Protein AF-A0A2D7TTB9-F1 (afdb_monomer)

Radius of gyration: 12.51 Å; Cα contacts (8 Å, |Δi|>4): 54; chains: 1; bounding box: 26×20×34 Å

Structure (mmCIF, N/CA/C/O backbone):
data_AF-A0A2D7TTB9-F1
#
_entry.id   AF-A0A2D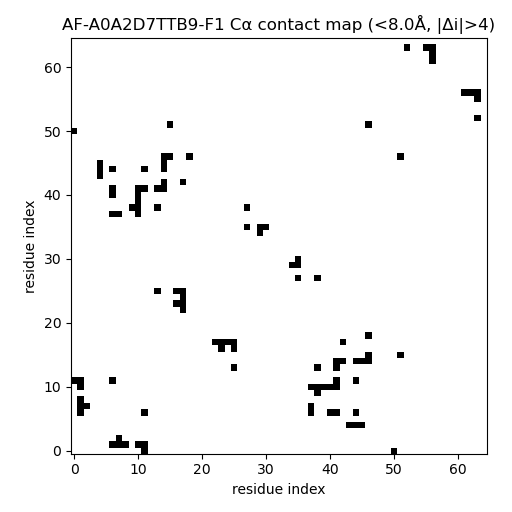7TTB9-F1
#
loop_
_atom_site.group_PDB
_atom_site.id
_atom_site.type_symbol
_atom_site.label_atom_id
_atom_site.label_alt_id
_atom_site.label_comp_id
_atom_site.label_asym_id
_atom_site.label_entity_id
_atom_site.label_seq_id
_atom_site.pdbx_PDB_ins_code
_atom_site.Cartn_x
_atom_site.Cartn_y
_atom_site.Cartn_z
_atom_site.occupancy
_atom_site.B_iso_or_equiv
_atom_site.auth_seq_id
_atom_site.auth_comp_id
_atom_site.auth_asym_id
_atom_site.auth_atom_id
_atom_site.pdbx_PDB_model_num
ATOM 1 N N . MET A 1 1 ? -7.883 -0.422 -9.716 1.00 84.75 1 MET A N 1
ATOM 2 C CA . MET A 1 1 ? -7.027 -1.033 -8.677 1.00 84.75 1 MET A CA 1
ATOM 3 C C . MET A 1 1 ? -7.652 -0.919 -7.285 1.00 84.75 1 MET A C 1
ATOM 5 O O . MET A 1 1 ? -8.030 -1.949 -6.765 1.00 84.75 1 MET A O 1
ATOM 9 N N . ALA A 1 2 ? -7.902 0.275 -6.728 1.00 82.38 2 ALA A N 1
ATOM 10 C CA . ALA A 1 2 ? -8.517 0.431 -5.391 1.00 82.38 2 ALA A CA 1
ATOM 11 C C . ALA A 1 2 ? -9.832 -0.363 -5.183 1.00 82.38 2 ALA A C 1
ATOM 13 O O . ALA A 1 2 ? -9.954 -1.112 -4.222 1.00 82.38 2 ALA A O 1
ATOM 14 N N . ALA A 1 3 ? -10.763 -0.303 -6.145 1.00 84.44 3 ALA A N 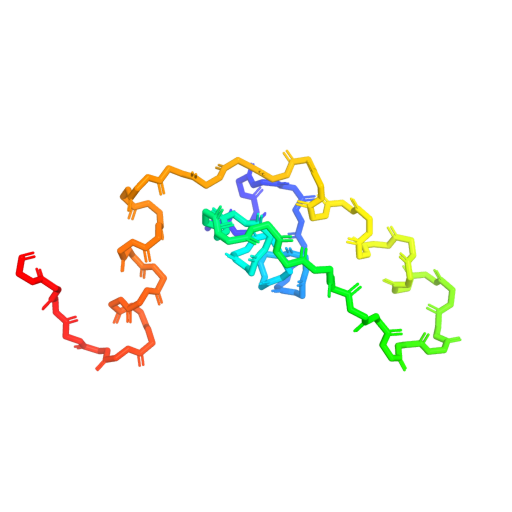1
ATOM 15 C CA . ALA A 1 3 ? -12.011 -1.075 -6.087 1.00 84.44 3 ALA A CA 1
ATOM 16 C C . ALA A 1 3 ? -11.804 -2.604 -6.102 1.00 84.44 3 ALA A C 1
ATOM 18 O O . ALA A 1 3 ? -12.576 -3.325 -5.486 1.00 84.44 3 ALA A O 1
ATOM 19 N N . ARG A 1 4 ? -10.754 -3.101 -6.777 1.00 89.38 4 ARG A N 1
ATOM 20 C CA . ARG A 1 4 ? -10.401 -4.535 -6.799 1.00 89.38 4 ARG A CA 1
ATOM 21 C C . ARG A 1 4 ? -9.966 -5.009 -5.412 1.00 89.38 4 ARG A C 1
ATOM 23 O O . ARG A 1 4 ? -10.288 -6.116 -5.010 1.00 89.38 4 ARG A O 1
ATOM 30 N N . GLU A 1 5 ? -9.246 -4.149 -4.703 1.00 87.94 5 GLU A N 1
ATOM 31 C CA . GLU A 1 5 ? -8.667 -4.420 -3.387 1.00 87.94 5 GLU A CA 1
ATOM 32 C C . GLU A 1 5 ? -9.611 -4.023 -2.237 1.00 87.94 5 GLU A C 1
ATOM 34 O O . GLU A 1 5 ? -9.194 -4.020 -1.085 1.00 87.94 5 GLU A O 1
ATOM 39 N N . ASN A 1 6 ? -10.871 -3.670 -2.537 1.00 87.50 6 ASN A N 1
ATOM 40 C CA . ASN A 1 6 ? -11.868 -3.198 -1.567 1.00 87.50 6 ASN A CA 1
ATOM 41 C C . ASN A 1 6 ? -11.341 -2.091 -0.634 1.00 87.50 6 ASN A C 1
ATOM 43 O O . ASN A 1 6 ? -11.650 -2.067 0.553 1.00 87.50 6 ASN A O 1
ATOM 47 N N . THR A 1 7 ? -10.542 -1.169 -1.173 1.00 89.69 7 THR A N 1
ATOM 48 C CA . THR A 1 7 ? -9.931 -0.075 -0.408 1.00 89.69 7 THR A CA 1
ATOM 49 C C . THR A 1 7 ? -10.135 1.271 -1.102 1.00 89.69 7 THR A C 1
ATOM 51 O O . THR A 1 7 ? -10.586 1.343 -2.251 1.00 89.69 7 THR A O 1
ATOM 54 N N . ASP A 1 8 ? -9.807 2.360 -0.410 1.00 90.06 8 ASP A N 1
ATOM 55 C CA . ASP A 1 8 ? -9.827 3.708 -0.966 1.00 90.06 8 ASP A CA 1
ATOM 56 C C . ASP A 1 8 ? -8.457 4.100 -1.562 1.00 90.06 8 ASP A C 1
ATOM 58 O O . ASP A 1 8 ? -7.497 3.326 -1.608 1.00 90.06 8 ASP A O 1
ATOM 62 N N . ARG A 1 9 ? -8.346 5.325 -2.090 1.00 90.62 9 ARG A N 1
ATOM 63 C CA . ARG A 1 9 ? -7.082 5.795 -2.686 1.00 90.62 9 ARG A CA 1
ATOM 64 C C . ARG A 1 9 ? -5.961 5.913 -1.651 1.00 90.62 9 ARG A C 1
ATOM 66 O O . ARG A 1 9 ? -4.802 5.710 -2.006 1.00 90.62 9 ARG A O 1
ATOM 73 N N . ALA A 1 10 ? -6.295 6.260 -0.408 1.00 91.75 10 ALA A N 1
ATOM 74 C CA . ALA A 1 10 ? -5.317 6.408 0.662 1.00 91.75 10 ALA A CA 1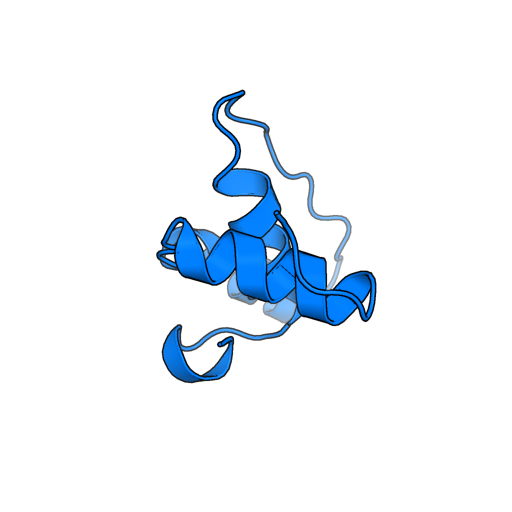
ATOM 75 C C . ALA A 1 10 ? -4.773 5.041 1.099 1.00 91.75 10 ALA A C 1
ATOM 77 O O . ALA A 1 10 ? -3.561 4.878 1.213 1.00 91.75 10 ALA A O 1
ATOM 78 N N . GLY A 1 11 ? -5.647 4.046 1.248 1.00 93.69 11 GLY A N 1
ATOM 79 C CA . GLY A 1 11 ? -5.292 2.663 1.534 1.00 93.69 11 GLY A CA 1
ATOM 80 C C . GLY A 1 11 ? -4.440 2.047 0.430 1.00 93.69 11 GLY A C 1
ATOM 81 O O . GLY A 1 11 ? -3.424 1.422 0.725 1.00 93.69 11 GLY A O 1
ATOM 82 N N . LEU A 1 12 ? -4.750 2.317 -0.845 1.00 93.88 12 LEU A N 1
ATOM 83 C CA . LEU A 1 12 ? -3.904 1.873 -1.958 1.00 93.88 12 LEU A CA 1
ATOM 84 C C . LEU A 1 12 ? -2.506 2.520 -1.928 1.00 93.88 12 LEU A C 1
ATOM 86 O O . LEU A 1 12 ? -1.509 1.847 -2.184 1.00 93.88 12 LEU A O 1
ATOM 90 N N . ALA A 1 13 ? -2.413 3.812 -1.597 1.00 93.00 13 ALA A N 1
ATOM 91 C CA . ALA A 1 13 ? -1.129 4.506 -1.477 1.00 93.00 13 ALA A CA 1
ATOM 92 C C . ALA A 1 13 ? -0.296 3.980 -0.295 1.00 93.00 13 ALA A C 1
ATOM 94 O O . ALA A 1 13 ? 0.911 3.776 -0.427 1.00 93.00 13 ALA A O 1
ATOM 95 N N . LEU A 1 14 ? -0.938 3.712 0.843 1.00 95.38 14 LEU A N 1
ATOM 96 C CA . LEU A 1 14 ? -0.299 3.072 1.992 1.00 95.38 14 LEU A CA 1
ATOM 97 C C . LEU A 1 14 ? 0.198 1.667 1.636 1.00 95.38 14 LEU A C 1
ATOM 99 O O . LEU A 1 14 ? 1.346 1.343 1.923 1.00 95.38 14 LEU A O 1
ATOM 103 N N . ALA A 1 15 ? -0.618 0.865 0.951 1.00 95.06 15 ALA A N 1
ATOM 104 C CA . ALA A 1 15 ? -0.239 -0.472 0.507 1.00 95.06 15 ALA A CA 1
ATOM 105 C C . ALA A 1 15 ? 0.974 -0.453 -0.434 1.00 95.06 15 ALA A C 1
ATOM 107 O O . ALA A 1 15 ? 1.869 -1.283 -0.300 1.00 95.06 15 ALA A O 1
ATOM 108 N N . PHE A 1 16 ? 1.047 0.527 -1.340 1.00 95.06 16 PHE A N 1
ATOM 109 C CA . PHE A 1 16 ? 2.208 0.729 -2.209 1.00 95.06 16 PHE A CA 1
ATOM 110 C C . PHE A 1 16 ? 3.497 0.967 -1.409 1.00 95.06 16 PHE A C 1
ATOM 112 O O . PHE A 1 16 ? 4.516 0.336 -1.686 1.00 95.06 16 PHE A O 1
ATOM 119 N N . VAL A 1 17 ? 3.451 1.827 -0.385 1.00 95.06 17 VAL A N 1
ATOM 120 C CA . VAL A 1 17 ? 4.603 2.076 0.501 1.00 95.06 17 VAL A CA 1
ATOM 121 C C . VAL A 1 17 ? 4.973 0.814 1.285 1.00 95.06 17 VAL A C 1
ATOM 123 O O . VAL A 1 17 ? 6.146 0.452 1.358 1.00 95.06 17 VAL A O 1
ATOM 126 N N . LEU A 1 18 ? 3.983 0.124 1.853 1.00 95.00 18 LEU A N 1
ATOM 127 C CA . LEU A 1 18 ? 4.194 -1.064 2.685 1.00 95.00 18 LEU A CA 1
ATOM 128 C C . LEU A 1 18 ? 4.670 -2.288 1.890 1.00 95.00 18 LEU A C 1
ATOM 130 O O . LEU A 1 18 ? 5.340 -3.151 2.453 1.00 95.00 18 LEU A O 1
ATOM 134 N N . ALA A 1 19 ? 4.394 -2.347 0.585 1.00 94.31 19 ALA A N 1
ATOM 135 C CA . ALA A 1 19 ? 4.910 -3.381 -0.311 1.00 94.31 19 ALA A CA 1
ATOM 136 C C . ALA A 1 19 ? 6.427 -3.263 -0.567 1.00 94.31 19 ALA A C 1
ATOM 138 O O . ALA A 1 19 ? 7.026 -4.160 -1.165 1.00 94.31 19 ALA A O 1
ATOM 139 N N . HIS A 1 20 ? 7.070 -2.173 -0.133 1.00 93.50 20 HIS A N 1
ATOM 140 C CA . HIS A 1 20 ? 8.485 -1.945 -0.390 1.00 93.50 20 HIS A CA 1
ATOM 141 C C . HIS A 1 20 ? 9.386 -2.956 0.360 1.00 93.50 20 HIS A C 1
ATOM 143 O O . HIS A 1 20 ? 9.249 -3.119 1.577 1.00 93.50 20 HIS A O 1
A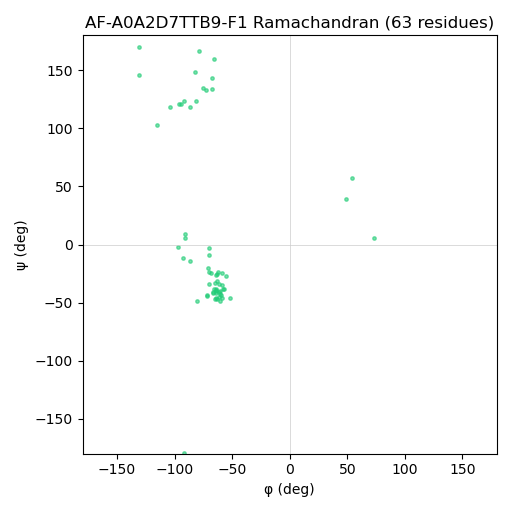TOM 149 N N . PRO A 1 21 ? 10.393 -3.568 -0.301 1.00 93.00 21 PRO A N 1
ATOM 150 C CA . PRO A 1 21 ? 11.268 -4.578 0.311 1.00 93.00 21 PRO A CA 1
ATOM 151 C C . PRO A 1 21 ? 12.039 -4.113 1.552 1.00 93.00 21 PRO A C 1
ATOM 153 O O . PRO A 1 21 ? 12.405 -4.932 2.388 1.00 93.00 21 PRO A O 1
ATOM 156 N N . ALA A 1 22 ? 12.272 -2.805 1.697 1.00 96.94 22 ALA A N 1
ATOM 157 C CA . ALA A 1 22 ? 12.915 -2.227 2.884 1.00 96.94 22 ALA A CA 1
ATOM 158 C C . ALA A 1 22 ? 12.043 -2.262 4.155 1.00 96.94 22 ALA A C 1
ATOM 160 O O . ALA A 1 22 ? 12.517 -1.860 5.213 1.00 96.94 22 ALA A O 1
ATOM 161 N N . ARG A 1 23 ? 10.791 -2.738 4.064 1.00 91.94 23 ARG A N 1
ATOM 162 C CA . ARG A 1 23 ? 9.853 -2.898 5.190 1.00 91.94 23 ARG A CA 1
ATOM 163 C C . ARG A 1 23 ? 9.661 -1.602 6.000 1.00 91.94 23 ARG A C 1
ATOM 165 O O . ARG A 1 23 ? 9.925 -1.590 7.203 1.00 91.94 23 ARG A O 1
ATOM 172 N N . PRO A 1 24 ? 9.232 -0.501 5.357 1.00 95.75 24 PRO A N 1
ATOM 173 C CA . PRO A 1 24 ? 9.008 0.762 6.050 1.00 95.75 24 PRO A CA 1
ATOM 174 C C . PRO A 1 24 ? 7.848 0.666 7.051 1.00 95.75 24 PRO A C 1
ATOM 176 O O . PRO A 1 24 ? 6.958 -0.174 6.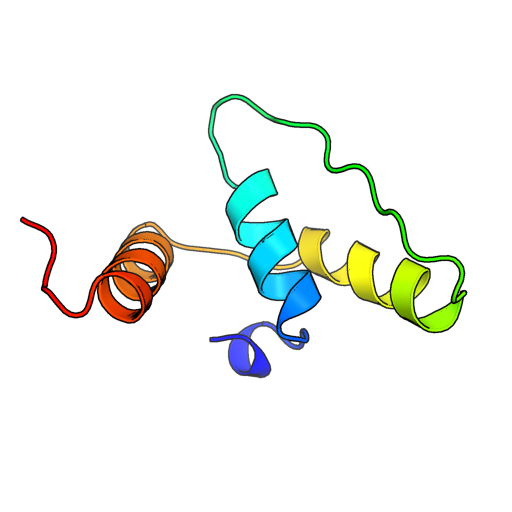925 1.00 95.75 24 PRO A O 1
ATOM 179 N N . VAL A 1 25 ? 7.828 1.590 8.013 1.00 94.62 25 VAL A N 1
ATOM 180 C CA . VAL A 1 25 ? 6.693 1.804 8.920 1.00 94.62 25 VAL A CA 1
ATOM 181 C C . VAL A 1 25 ? 5.948 3.058 8.470 1.00 94.62 25 VAL A C 1
ATOM 183 O O . VAL A 1 25 ? 6.520 4.147 8.449 1.00 94.62 25 VAL A O 1
ATOM 186 N N . ALA A 1 26 ? 4.676 2.912 8.095 1.00 93.06 26 ALA A N 1
ATOM 187 C CA . ALA A 1 26 ? 3.843 4.039 7.688 1.00 93.06 26 ALA A CA 1
ATOM 188 C C . ALA A 1 26 ? 3.270 4.767 8.916 1.00 93.06 26 ALA A C 1
ATOM 190 O O . ALA A 1 26 ? 2.581 4.165 9.738 1.00 93.06 26 ALA A O 1
ATOM 191 N N . LEU A 1 27 ? 3.532 6.071 9.023 1.00 93.31 27 LEU A N 1
ATOM 192 C CA . LEU A 1 27 ? 2.969 6.933 10.064 1.00 93.31 27 LEU A CA 1
ATOM 193 C C . LEU A 1 27 ? 1.729 7.653 9.523 1.00 93.31 27 LEU A C 1
ATOM 195 O O . LEU A 1 27 ? 1.810 8.389 8.540 1.00 93.31 27 LEU A O 1
ATOM 199 N N . ILE A 1 28 ? 0.578 7.447 10.164 1.00 92.69 28 ILE A N 1
ATOM 200 C CA . ILE A 1 28 ? -0.695 8.046 9.746 1.00 92.69 28 ILE A CA 1
ATOM 201 C C . ILE A 1 28 ? -0.920 9.347 10.523 1.00 92.69 28 ILE A C 1
ATOM 203 O O . ILE A 1 28 ? -1.012 9.333 11.746 1.00 92.69 28 ILE A O 1
ATOM 207 N N . GLY A 1 29 ? -1.056 10.469 9.811 1.00 93.12 29 GLY A N 1
ATOM 208 C CA . GLY A 1 29 ? -1.305 11.795 10.403 1.00 93.12 29 GLY A CA 1
ATOM 209 C C . GLY A 1 29 ? -2.784 12.176 10.565 1.00 93.12 29 GLY A C 1
ATOM 210 O O . GLY A 1 29 ? -3.092 13.317 10.894 1.00 93.12 29 GLY A O 1
ATOM 211 N N . SER A 1 30 ? -3.718 11.264 10.282 1.00 93.50 30 SER A N 1
ATOM 212 C CA . SER A 1 30 ? -5.157 11.541 10.376 1.00 93.50 30 SER A CA 1
ATOM 213 C C . SER A 1 30 ? -5.632 11.572 11.827 1.00 93.50 30 SER A C 1
ATOM 215 O O . SER A 1 30 ? -5.368 10.643 12.581 1.00 93.50 30 SER A O 1
ATOM 217 N N . GLN A 1 31 ? -6.433 12.580 12.179 1.00 95.06 31 GLN A N 1
ATOM 218 C CA . GLN A 1 31 ? -7.138 12.654 13.467 1.00 95.06 31 GLN A CA 1
ATOM 219 C C . GLN A 1 31 ? -8.594 12.167 13.392 1.00 95.06 31 GLN A C 1
ATOM 221 O O . GLN A 1 31 ? -9.302 12.154 14.394 1.00 95.06 31 GLN A O 1
ATOM 226 N N . THR A 1 32 ? -9.075 11.778 12.209 1.00 95.38 32 THR A N 1
ATOM 227 C CA . THR A 1 32 ? -10.430 11.242 12.036 1.00 95.38 32 THR A CA 1
ATOM 228 C C . THR A 1 32 ? -10.433 9.731 12.301 1.00 95.38 32 THR A C 1
ATOM 230 O O . THR A 1 32 ? -9.806 9.007 11.521 1.00 95.38 32 THR A O 1
ATOM 233 N N . PRO A 1 33 ? -11.174 9.218 13.306 1.00 94.31 33 PRO A N 1
ATOM 234 C CA . PRO A 1 33 ? -11.160 7.792 13.659 1.00 94.31 33 PRO A CA 1
ATOM 235 C C . PRO A 1 33 ? -11.565 6.859 12.510 1.00 94.31 33 PRO A C 1
ATOM 237 O O . PRO A 1 33 ? -10.953 5.811 12.304 1.00 94.31 33 PRO A O 1
ATOM 240 N N . ALA A 1 34 ? -12.551 7.271 11.706 1.00 92.56 34 ALA A N 1
ATOM 241 C CA . ALA A 1 34 ? -12.980 6.514 10.531 1.00 92.56 34 ALA A CA 1
ATOM 242 C C . ALA A 1 34 ? -11.835 6.330 9.516 1.00 92.56 34 ALA A C 1
ATOM 244 O O . ALA A 1 34 ? -11.608 5.222 9.041 1.00 92.56 34 ALA A O 1
ATOM 245 N N . ARG A 1 35 ? -11.050 7.385 9.256 1.00 90.75 35 ARG A N 1
ATOM 246 C CA . ARG A 1 35 ? -9.895 7.324 8.344 1.00 90.75 35 ARG A CA 1
ATOM 247 C C . ARG A 1 35 ? -8.737 6.510 8.912 1.00 90.75 35 ARG A C 1
ATOM 249 O O . ARG A 1 35 ? -8.033 5.859 8.153 1.00 90.75 35 ARG A O 1
ATOM 256 N N . MET A 1 36 ? -8.529 6.539 10.230 1.00 91.62 36 MET A N 1
ATOM 257 C CA . MET A 1 36 ? -7.526 5.682 10.875 1.00 91.62 36 MET A CA 1
ATOM 258 C C . MET A 1 36 ? -7.883 4.203 10.713 1.00 91.62 36 MET A C 1
ATOM 260 O O . MET A 1 36 ? -7.012 3.398 10.403 1.00 91.62 36 MET A O 1
ATOM 264 N N . SER A 1 37 ? -9.167 3.866 10.873 1.00 90.31 37 SER A N 1
ATOM 265 C CA . SER A 1 37 ? -9.659 2.497 10.689 1.00 90.31 37 SER A CA 1
A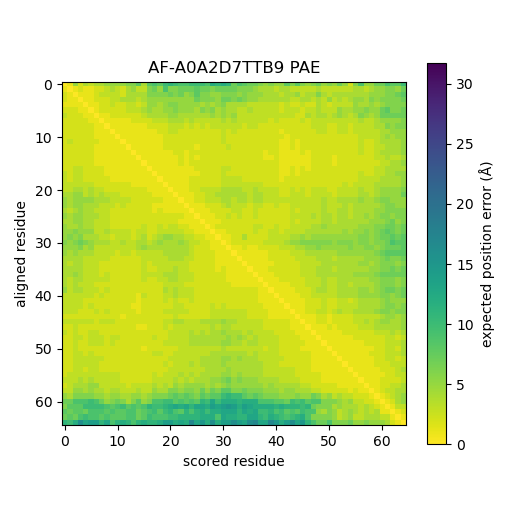TOM 266 C C . SER A 1 37 ? -9.507 2.049 9.233 1.00 90.31 37 SER A C 1
ATOM 268 O O . SER A 1 37 ? -8.942 0.995 8.981 1.00 90.31 37 SER A O 1
ATOM 270 N N . GLN A 1 38 ? -9.904 2.894 8.275 1.00 89.75 38 GLN A N 1
ATOM 271 C CA . GLN A 1 38 ? -9.743 2.623 6.839 1.00 89.75 38 GLN A CA 1
ATOM 272 C C . GLN A 1 38 ? -8.277 2.457 6.419 1.00 89.75 38 GLN A C 1
ATOM 274 O O . GLN A 1 38 ? -7.959 1.650 5.553 1.00 89.75 38 GLN A O 1
ATOM 279 N N . ALA A 1 39 ? -7.348 3.187 7.041 1.00 91.81 39 ALA A N 1
ATOM 280 C CA . ALA A 1 39 ? -5.927 3.048 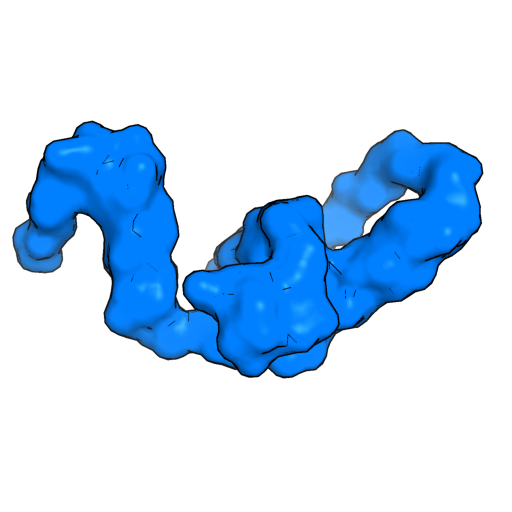6.739 1.00 91.81 39 ALA A CA 1
ATOM 281 C C . ALA A 1 39 ? -5.378 1.647 7.073 1.00 91.81 39 ALA A C 1
ATOM 283 O O . ALA A 1 39 ? -4.414 1.213 6.444 1.00 91.81 39 ALA A O 1
ATOM 284 N N . ALA A 1 40 ? -5.996 0.924 8.016 1.00 89.75 40 ALA A N 1
ATOM 285 C CA . ALA A 1 40 ? -5.628 -0.456 8.322 1.00 89.75 40 ALA A CA 1
ATOM 286 C C . ALA A 1 40 ? -5.974 -1.427 7.179 1.00 89.75 40 ALA A C 1
ATOM 288 O O . ALA A 1 40 ? -5.295 -2.443 7.029 1.00 89.75 40 ALA A O 1
ATOM 289 N N . ASP A 1 41 ? -6.948 -1.095 6.322 1.00 90.12 41 ASP A N 1
ATOM 290 C CA . ASP A 1 41 ? -7.322 -1.926 5.170 1.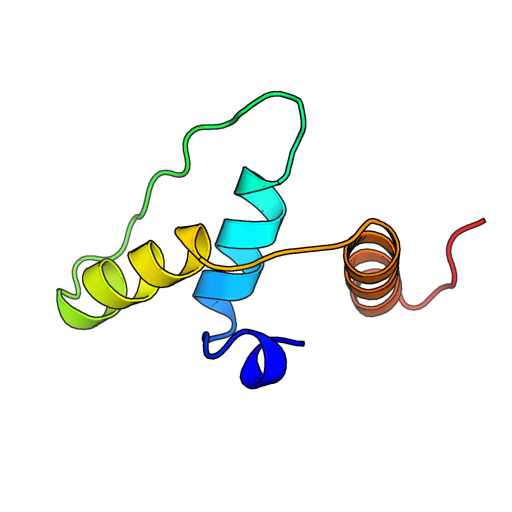00 90.12 41 ASP A CA 1
ATOM 291 C C . ASP A 1 41 ? -6.168 -2.072 4.169 1.00 90.12 41 ASP A C 1
ATOM 293 O O . ASP A 1 41 ? -6.082 -3.080 3.467 1.00 90.12 41 ASP A O 1
ATOM 297 N N . ALA A 1 42 ? -5.223 -1.123 4.162 1.00 93.56 42 ALA A N 1
ATOM 298 C CA . ALA A 1 42 ? -3.997 -1.189 3.370 1.00 93.56 42 ALA A CA 1
ATOM 299 C C . ALA A 1 42 ? -3.174 -2.463 3.631 1.00 93.56 42 ALA A C 1
ATOM 301 O O . ALA A 1 42 ? -2.456 -2.921 2.745 1.00 93.56 42 ALA A O 1
ATOM 302 N N . LEU A 1 43 ? -3.284 -3.053 4.828 1.00 92.25 43 LEU A N 1
ATOM 303 C CA . LEU A 1 43 ? -2.585 -4.288 5.198 1.00 92.25 43 LEU A CA 1
ATOM 304 C C . LEU A 1 43 ? -3.137 -5.528 4.481 1.00 92.25 43 LEU A C 1
ATOM 306 O O . LEU A 1 43 ? -2.446 -6.541 4.394 1.00 92.25 43 LEU A O 1
ATOM 310 N N . ASN A 1 44 ? -4.366 -5.453 3.968 1.00 93.25 44 ASN A N 1
ATOM 311 C CA . ASN A 1 44 ? -5.023 -6.551 3.258 1.00 93.25 44 ASN A CA 1
ATOM 312 C C . ASN A 1 44 ? -4.804 -6.492 1.739 1.00 93.25 44 ASN A C 1
ATOM 314 O O . ASN A 1 44 ? -5.102 -7.460 1.036 1.00 93.25 44 ASN A O 1
ATOM 318 N N . VAL A 1 45 ? -4.278 -5.374 1.236 1.00 94.44 45 VAL A N 1
ATOM 319 C CA . VAL A 1 45 ? -4.056 -5.131 -0.190 1.00 94.44 45 VAL A CA 1
ATOM 320 C C . VAL A 1 45 ? -2.884 -5.966 -0.696 1.00 94.44 45 VAL A C 1
ATOM 322 O O . VAL A 1 45 ? -1.804 -5.979 -0.102 1.00 94.44 45 VAL A O 1
ATOM 325 N N . ARG A 1 46 ? -3.063 -6.631 -1.841 1.00 91.50 46 ARG A N 1
ATOM 326 C CA . ARG A 1 46 ? -2.007 -7.427 -2.483 1.00 91.50 46 ARG A CA 1
ATOM 327 C C . ARG A 1 46 ? -1.632 -6.821 -3.826 1.00 91.50 46 ARG A C 1
ATOM 329 O O . ARG A 1 46 ? -2.322 -7.004 -4.823 1.00 91.50 46 ARG A O 1
ATOM 336 N N . LEU A 1 47 ? -0.493 -6.133 -3.856 1.00 92.88 47 LEU A N 1
ATOM 337 C CA . LEU A 1 47 ? 0.063 -5.578 -5.087 1.00 92.88 47 LEU A CA 1
ATOM 338 C C . LEU A 1 47 ? 1.034 -6.568 -5.725 1.00 92.88 47 LEU A C 1
ATOM 340 O O . LEU A 1 47 ? 2.016 -6.994 -5.117 1.00 92.88 47 LEU A O 1
ATOM 344 N N . THR A 1 48 ? 0.761 -6.924 -6.975 1.00 92.94 48 THR A N 1
ATOM 345 C CA . THR A 1 48 ? 1.710 -7.648 -7.821 1.00 92.94 48 THR A CA 1
ATOM 346 C C . THR A 1 48 ? 2.758 -6.691 -8.384 1.00 92.94 48 THR A C 1
ATOM 348 O O . THR A 1 48 ? 2.579 -5.474 -8.397 1.00 92.94 48 THR A O 1
ATOM 351 N N . ARG A 1 49 ? 3.849 -7.229 -8.938 1.00 91.06 49 ARG A N 1
ATOM 352 C CA . ARG A 1 49 ? 4.844 -6.407 -9.642 1.00 91.06 49 ARG A CA 1
ATOM 353 C C . ARG A 1 49 ? 4.221 -5.608 -10.798 1.00 91.06 49 ARG A C 1
ATOM 355 O O . ARG A 1 49 ? 4.575 -4.451 -10.986 1.00 91.06 49 ARG A O 1
ATOM 362 N N . ALA A 1 50 ? 3.278 -6.203 -11.530 1.00 93.00 50 ALA A N 1
ATOM 363 C CA . ALA A 1 50 ? 2.549 -5.520 -12.598 1.00 93.00 50 ALA A CA 1
ATOM 364 C C . ALA A 1 50 ? 1.701 -4.356 -12.061 1.00 93.00 50 ALA A C 1
ATOM 366 O O . ALA A 1 50 ? 1.659 -3.296 -12.676 1.00 93.00 50 ALA A O 1
ATOM 367 N N . ASP A 1 51 ? 1.086 -4.517 -10.885 1.00 93.81 51 ASP A N 1
ATOM 368 C CA . ASP A 1 51 ? 0.329 -3.438 -10.244 1.00 93.81 51 ASP A CA 1
ATOM 369 C C . ASP A 1 51 ? 1.231 -2.257 -9.854 1.00 93.81 51 ASP A C 1
ATOM 371 O O . ASP A 1 51 ? 0.855 -1.098 -10.024 1.00 93.81 51 ASP A O 1
ATOM 375 N N . ILE A 1 52 ? 2.440 -2.546 -9.365 1.00 91.56 52 ILE A N 1
ATOM 376 C CA . ILE A 1 52 ? 3.441 -1.528 -9.025 1.00 91.56 52 ILE A CA 1
ATOM 377 C C . ILE A 1 52 ? 3.864 -0.740 -10.268 1.00 91.56 52 ILE A C 1
ATOM 379 O O . ILE A 1 52 ? 3.872 0.489 -10.223 1.00 91.56 52 ILE A O 1
ATOM 383 N N . TYR A 1 53 ? 4.158 -1.420 -11.380 1.00 92.38 53 TYR A N 1
ATOM 384 C CA . TYR A 1 53 ? 4.472 -0.741 -12.639 1.00 92.38 53 TYR A CA 1
ATOM 385 C C . TYR A 1 53 ? 3.306 0.121 -13.115 1.00 92.38 53 TYR A C 1
ATOM 387 O O . TYR A 1 53 ? 3.500 1.307 -13.347 1.00 92.38 53 TYR A O 1
ATOM 395 N N . ALA A 1 54 ? 2.087 -0.420 -13.139 1.00 91.44 54 ALA A N 1
ATOM 396 C CA . ALA A 1 54 ? 0.905 0.330 -13.555 1.00 91.44 54 ALA A CA 1
ATOM 397 C C . ALA A 1 54 ? 0.665 1.589 -12.698 1.00 91.44 54 ALA A C 1
ATOM 399 O O . ALA A 1 54 ? 0.212 2.608 -13.215 1.00 91.44 54 ALA A O 1
ATOM 400 N N . LEU A 1 55 ? 0.975 1.554 -11.395 1.00 91.44 55 LEU A N 1
ATOM 401 C CA . LEU A 1 55 ? 0.906 2.736 -10.526 1.00 91.44 55 LEU A CA 1
ATOM 402 C C . LEU A 1 55 ? 1.943 3.803 -10.894 1.00 91.44 55 LEU A C 1
ATOM 404 O O . LEU A 1 55 ? 1.619 4.990 -10.881 1.00 91.44 55 LEU A O 1
ATOM 408 N N . ILE A 1 56 ? 3.172 3.394 -11.211 1.00 90.69 56 ILE A N 1
ATOM 409 C CA . ILE A 1 56 ? 4.250 4.315 -11.590 1.00 90.69 56 ILE A CA 1
ATOM 410 C C . ILE A 1 56 ? 3.978 4.893 -12.984 1.00 90.69 56 ILE A C 1
ATOM 412 O O . ILE A 1 56 ? 4.044 6.104 -13.151 1.00 90.69 56 ILE A O 1
ATOM 416 N N . GLU A 1 57 ? 3.560 4.077 -13.951 1.00 93.25 57 GLU A N 1
ATOM 417 C CA . GLU A 1 57 ? 3.171 4.542 -15.290 1.00 93.25 57 GLU A CA 1
ATOM 418 C C . GLU A 1 57 ? 1.988 5.511 -15.234 1.00 93.25 57 GLU A C 1
ATOM 420 O O . GLU A 1 57 ? 1.999 6.549 -15.890 1.00 93.25 57 GLU A O 1
ATOM 425 N N . ALA A 1 58 ? 0.977 5.223 -14.406 1.00 90.50 58 ALA A N 1
ATOM 426 C CA . ALA A 1 58 ? -0.160 6.122 -14.223 1.00 90.50 58 ALA A CA 1
ATOM 427 C C . ALA A 1 58 ? 0.238 7.470 -13.598 1.00 90.50 58 ALA A C 1
ATOM 429 O O . ALA A 1 58 ? -0.458 8.465 -13.802 1.00 90.50 58 ALA A O 1
ATOM 430 N N . ARG A 1 59 ? 1.330 7.510 -12.823 1.00 89.12 59 ARG A N 1
ATOM 431 C CA . ARG A 1 59 ? 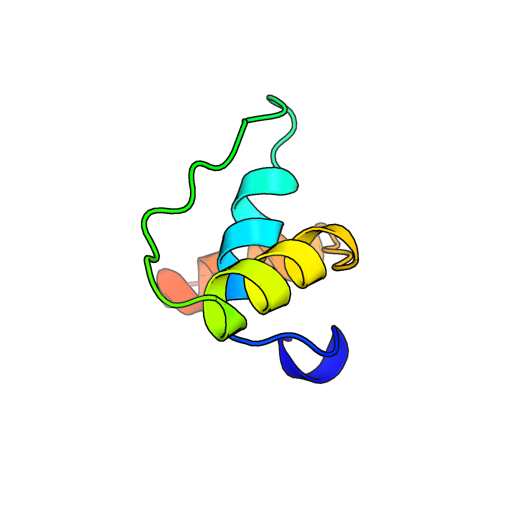1.891 8.741 -12.254 1.00 89.12 59 ARG A CA 1
ATOM 432 C C . ARG A 1 59 ? 2.743 9.496 -13.275 1.00 89.12 59 ARG A C 1
ATOM 434 O O . ARG A 1 59 ? 2.583 10.707 -13.403 1.00 89.12 59 ARG A O 1
ATOM 441 N N . ASP A 1 60 ? 3.654 8.797 -13.941 1.00 90.06 60 ASP A N 1
ATOM 442 C CA . ASP A 1 60 ? 4.689 9.397 -14.787 1.00 90.06 60 ASP A CA 1
ATOM 443 C C . ASP A 1 60 ? 4.195 9.640 -16.227 1.00 90.06 60 ASP A C 1
ATOM 445 O O . ASP A 1 60 ? 4.804 10.398 -16.977 1.00 90.06 60 ASP A O 1
ATOM 449 N N . GLY A 1 61 ? 3.065 9.037 -16.613 1.00 88.69 61 GLY A N 1
ATOM 450 C CA . GLY A 1 61 ? 2.423 9.206 -17.921 1.00 88.69 61 GLY A CA 1
ATOM 451 C C . GLY A 1 61 ? 3.148 8.510 -19.075 1.00 88.69 61 GLY A C 1
ATOM 452 O O . GLY A 1 61 ? 2.755 8.675 -20.230 1.00 88.69 61 GLY A O 1
ATOM 453 N N . VAL A 1 62 ? 4.194 7.740 -18.778 1.00 85.50 62 VAL A N 1
ATOM 454 C CA . VAL A 1 62 ? 5.018 7.009 -19.745 1.00 85.50 62 VAL A CA 1
ATOM 455 C C . VAL A 1 62 ? 5.181 5.552 -19.305 1.00 85.50 62 VAL A C 1
ATOM 457 O O . VAL A 1 62 ? 5.242 5.297 -18.100 1.00 85.50 62 VAL A O 1
ATOM 460 N N . PRO A 1 63 ? 5.245 4.595 -20.250 1.00 82.88 63 PRO A N 1
ATOM 461 C CA . PRO A 1 63 ? 5.473 3.194 -19.919 1.00 82.88 63 PRO A CA 1
ATOM 462 C C . PRO A 1 63 ? 6.886 2.983 -19.362 1.00 82.88 63 PRO A C 1
ATOM 464 O O . PRO A 1 63 ? 7.842 3.621 -19.815 1.00 82.88 63 PRO A O 1
ATOM 467 N N . LEU A 1 64 ? 7.017 2.082 -18.389 1.00 78.31 64 LEU A N 1
ATOM 468 C CA . LEU A 1 64 ? 8.314 1.692 -17.832 1.00 78.31 64 LEU A CA 1
ATOM 469 C C . LEU A 1 64 ? 8.983 0.626 -18.719 1.00 78.31 64 LEU A C 1
ATOM 471 O O . LEU A 1 64 ? 8.279 -0.158 -19.358 1.00 78.31 64 LEU A O 1
ATOM 475 N N . PRO A 1 65 ? 10.327 0.605 -18.786 1.00 78.31 65 PRO A N 1
ATOM 476 C CA . PRO A 1 65 ? 11.079 -0.360 -19.587 1.00 78.31 65 PRO A CA 1
ATOM 477 C C . PRO A 1 65 ? 11.042 -1.791 -19.032 1.00 78.31 65 PRO A C 1
ATOM 479 O O . PRO A 1 65 ? 10.919 -1.968 -17.794 1.00 78.31 65 PRO A O 1
#

Secondary structure (DSSP, 8-state):
-TTTTT--HHHHHHHHHHTSTT-PPPPP----HHHHHHHHGGGG----HHHHHHHHHHHHSS---

Sequence (65 aa):
MAARENTDRAGLALAFVLAHPARPVALIGSQTPARMSQAADALNVRLTRADIYALIEARDGVPLP

Foldseek 3Di:
DQVVLVADPLLCVLLLVCPDPVRDDDDDPDPDPVVVVRNVSSVSDDDDPVNNQVVVCVVVVHHDD

Mean predicted aligned error: 3.38 Å

Solvent-accessible surface area (backbone atoms only — not comparable to full-atom values): 4106 Å² total; per-residue (Å²): 109,38,75,81,57,77,41,49,73,66,16,47,52,49,26,59,55,55,68,37,91,86,63,62,82,86,83,81,86,69,88,48,70,70,60,51,57,51,48,55,53,16,77,75,46,82,78,50,76,66,52,53,48,53,54,50,24,70,70,71,75,48,85,78,136

pLDDT: mean 91.3, std 3.79, range [78.31, 96.94]

Nearest PDB structures (foldseek):
  7twz-assembly6_F  TM=8.914E-01  e=1.441E-02  Klebsiella pneumoniae subsp. pneumoniae HS11286
  1og6-assembly1_B  TM=8.931E-01  e=3.628E-02  Escherichia coli K-12
  7bby-assembly1_A  TM=9.146E-01  e=5.757E-02  Agrobacterium fabrum str. C58
  7utf-assembly2_D  TM=7.605E-01  e=5.757E-02  Rhizobium leguminosarum
  7utf-assembly1_A  TM=7.579E-01  e=9.135E-02  Rhizobium leguminosarum